Protein AF-0000000078888824 (afdb_homodimer)

Structure (mmCIF, N/CA/C/O backbone):
data_AF-0000000078888824-model_v1
#
loop_
_entity.id
_entity.type
_entity.pdbx_description
1 polymer 'DOC domain-containing protein'
#
loop_
_atom_site.group_PDB
_atom_site.id
_atom_site.type_symbol
_atom_site.label_atom_id
_atom_site.label_alt_id
_atom_site.label_comp_id
_atom_site.label_asym_id
_atom_site.label_entity_id
_atom_site.label_seq_id
_atom_site.pdbx_PDB_ins_code
_atom_site.Cartn_x
_atom_site.Cartn_y
_atom_site.Cartn_z
_atom_site.occupancy
_atom_site.B_iso_or_equiv
_atom_site.auth_seq_id
_atom_site.auth_comp_id
_atom_site.auth_asym_id
_atom_site.auth_atom_id
_atom_site.pdbx_PDB_model_num
ATOM 1 N N . GLU A 1 1 ? -17.125 -13.641 -8.008 1 36.84 1 GLU A N 1
ATOM 2 C CA . GLU A 1 1 ? -16.219 -14.117 -6.961 1 36.84 1 GLU A CA 1
ATOM 3 C C . GLU A 1 1 ? -15.555 -12.953 -6.23 1 36.84 1 GLU A C 1
ATOM 5 O O . GLU A 1 1 ? -15.016 -12.039 -6.863 1 36.84 1 GLU A O 1
ATOM 10 N N . GLY A 1 2 ? -15.852 -12.789 -5 1 43.28 2 GLY A N 1
ATOM 11 C CA . GLY A 1 2 ? -15.516 -11.625 -4.188 1 43.28 2 GLY A CA 1
ATOM 12 C C . GLY A 1 2 ? -14.023 -11.43 -4.02 1 43.28 2 GLY A C 1
ATOM 13 O O . GLY A 1 2 ? -13.242 -12.375 -4.164 1 43.28 2 GLY A O 1
ATOM 14 N N . GLU A 1 3 ? -13.531 -10.336 -4.453 1 48.25 3 GLU A N 1
ATOM 15 C CA . GLU A 1 3 ? -12.156 -9.953 -4.156 1 48.25 3 GLU A CA 1
ATOM 16 C C . GLU A 1 3 ? -11.812 -10.203 -2.689 1 48.25 3 GLU A C 1
ATOM 18 O O . GLU A 1 3 ? -12.641 -9.961 -1.809 1 48.25 3 GLU A O 1
ATOM 23 N N . VAL A 1 4 ? -10.969 -11.219 -2.396 1 48.72 4 VAL A N 1
ATOM 24 C CA . VAL A 1 4 ? -10.609 -11.547 -1.021 1 48.72 4 VAL A CA 1
ATOM 25 C C . VAL A 1 4 ? -9.516 -10.602 -0.53 1 48.72 4 VAL A C 1
ATOM 27 O O . VAL A 1 4 ? -8.508 -10.406 -1.209 1 48.72 4 VAL A O 1
ATOM 30 N N . LEU A 1 5 ? -9.812 -9.719 0.404 1 52.31 5 LEU A N 1
ATOM 31 C CA . LEU A 1 5 ? -8.789 -8.961 1.117 1 52.31 5 LEU A CA 1
ATOM 32 C C . LEU A 1 5 ? -7.918 -9.883 1.961 1 52.31 5 LEU A C 1
ATOM 34 O O . LEU A 1 5 ? -8.43 -10.773 2.645 1 52.31 5 LEU A O 1
ATOM 38 N N . LYS A 1 6 ? -6.625 -10.078 1.555 1 52.19 6 LYS A N 1
ATOM 39 C CA . LYS A 1 6 ? -5.688 -10.859 2.354 1 52.19 6 LYS A CA 1
ATOM 40 C C . LYS A 1 6 ? -4.992 -9.992 3.396 1 52.19 6 LYS A C 1
ATOM 42 O O . LYS A 1 6 ? -4.789 -8.797 3.178 1 52.19 6 LYS A O 1
ATOM 47 N N . PRO A 1 7 ? -4.883 -10.812 4.559 1 58.44 7 PRO A N 1
ATOM 48 C CA . PRO A 1 7 ? -3.99 -10.086 5.457 1 58.44 7 PRO A CA 1
ATOM 49 C C . PRO A 1 7 ? -2.691 -9.648 4.781 1 58.44 7 PRO A C 1
ATOM 51 O O . PRO A 1 7 ? -2.127 -10.406 3.984 1 58.44 7 PRO A O 1
ATOM 54 N N . LEU A 1 8 ? -2.26 -8.508 4.941 1 62.75 8 LEU A N 1
ATOM 55 C CA . LEU A 1 8 ? -1.08 -7.898 4.34 1 62.75 8 LEU A CA 1
ATOM 56 C C . LEU A 1 8 ? 0.152 -8.773 4.551 1 62.75 8 LEU A C 1
ATOM 58 O O . LEU A 1 8 ? 0.996 -8.883 3.66 1 62.75 8 LEU A O 1
ATOM 62 N N . ALA A 1 9 ? 0.052 -9.594 5.652 1 67.44 9 ALA A N 1
ATOM 63 C CA . ALA A 1 9 ? 1.27 -10.312 6.016 1 67.44 9 ALA A CA 1
ATOM 64 C C . ALA A 1 9 ? 1.536 -11.461 5.051 1 67.44 9 ALA A C 1
ATOM 66 O O . ALA A 1 9 ? 2.658 -11.969 4.969 1 67.44 9 ALA A O 1
ATOM 67 N N . LYS A 1 10 ? 0.617 -11.852 4.266 1 75.56 10 LYS A N 1
ATOM 68 C CA . LYS A 1 10 ? 0.845 -12.961 3.338 1 75.56 10 LYS A CA 1
ATOM 69 C C . LYS A 1 10 ? 1.313 -12.445 1.979 1 75.56 10 LYS A C 1
ATOM 71 O O . LYS A 1 10 ? 1.8 -13.219 1.151 1 75.56 10 LYS A O 1
ATOM 76 N N . CYS A 1 11 ? 1.29 -11.227 1.811 1 82.5 11 CYS A N 1
ATOM 77 C CA . CYS A 1 11 ? 1.552 -10.711 0.469 1 82.5 11 CYS A CA 1
ATOM 78 C C . CYS A 1 11 ? 2.82 -9.867 0.444 1 82.5 11 CYS A C 1
ATOM 80 O O . CYS A 1 11 ? 3.352 -9.57 -0.627 1 82.5 11 CYS A O 1
ATOM 82 N N . TYR A 1 12 ? 3.291 -9.57 1.572 1 84.75 12 TYR A N 1
ATOM 83 C CA . TYR A 1 12 ? 4.453 -8.695 1.621 1 84.75 12 TYR A CA 1
ATOM 84 C C . TYR A 1 12 ? 5.461 -9.18 2.658 1 84.75 12 TYR A C 1
ATOM 86 O O . TYR A 1 12 ? 5.125 -9.977 3.531 1 84.75 12 TYR A O 1
ATOM 94 N N . THR A 1 13 ? 6.66 -8.758 2.59 1 89.81 13 THR A N 1
ATOM 95 C CA . THR A 1 13 ? 7.699 -9.172 3.529 1 89.81 13 THR A CA 1
ATOM 96 C C . THR A 1 13 ? 8.094 -8.016 4.438 1 89.81 13 THR A C 1
ATOM 98 O O . THR A 1 13 ? 8.492 -8.227 5.586 1 89.81 13 THR A O 1
ATOM 101 N N . ASP A 1 14 ? 8.031 -6.82 3.938 1 91.81 14 ASP A N 1
ATOM 102 C CA . ASP A 1 14 ? 8.492 -5.664 4.699 1 91.81 14 ASP A CA 1
ATOM 103 C C . ASP A 1 14 ? 7.809 -4.383 4.219 1 91.81 14 ASP A C 1
ATOM 105 O O . ASP A 1 14 ? 7.293 -4.332 3.1 1 91.81 14 ASP A O 1
ATOM 109 N N . ILE A 1 15 ? 7.805 -3.396 5.148 1 93.12 15 ILE A N 1
ATOM 110 C CA . ILE A 1 15 ? 7.324 -2.062 4.812 1 93.12 15 ILE A CA 1
ATOM 111 C C . ILE A 1 15 ? 8.398 -1.026 5.137 1 93.12 15 ILE A C 1
ATOM 113 O O . ILE A 1 15 ? 9.07 -1.123 6.168 1 93.12 15 ILE A O 1
ATOM 117 N N . GLU A 1 16 ? 8.609 -0.139 4.219 1 96.12 16 GLU A N 1
ATOM 118 C CA . GLU A 1 16 ? 9.523 0.979 4.418 1 96.12 16 GLU A CA 1
ATOM 119 C C . GLU A 1 16 ? 8.82 2.316 4.207 1 96.12 16 GLU A C 1
ATOM 121 O O . GLU A 1 16 ? 7.949 2.436 3.34 1 96.12 16 GLU A O 1
ATOM 126 N N . VAL A 1 17 ? 9.211 3.297 5.039 1 96.62 17 VAL A N 1
ATOM 127 C CA . VAL A 1 17 ? 8.656 4.637 4.883 1 96.62 17 VAL A CA 1
ATOM 128 C C . VAL A 1 17 ? 9.781 5.668 4.867 1 96.62 17 VAL A C 1
ATOM 130 O O . VAL A 1 17 ? 10.867 5.414 5.395 1 96.62 17 VAL A O 1
ATOM 133 N N . SER A 1 18 ? 9.492 6.73 4.23 1 96.81 18 SER A N 1
ATOM 134 C CA . SER A 1 18 ? 10.492 7.781 4.066 1 96.81 18 SER A CA 1
ATOM 135 C C . SER A 1 18 ? 10.734 8.531 5.375 1 96.81 18 SER A C 1
ATOM 137 O O . SER A 1 18 ? 11.836 9.016 5.625 1 96.81 18 SER A O 1
ATOM 139 N N . THR A 1 19 ? 9.672 8.797 6.133 1 95.62 19 THR A N 1
ATOM 140 C CA . THR A 1 19 ? 9.703 9.562 7.371 1 95.62 19 THR A CA 1
ATOM 141 C C . THR A 1 19 ? 8.969 8.82 8.484 1 95.62 19 THR A C 1
ATOM 143 O O . THR A 1 19 ? 8.312 7.812 8.242 1 95.62 19 THR A O 1
ATOM 146 N N . ASN A 1 20 ? 9.344 9.312 9.766 1 96.12 20 ASN A N 1
ATOM 147 C CA . ASN A 1 20 ? 8.68 8.695 10.906 1 96.12 20 ASN A CA 1
ATOM 148 C C . ASN A 1 20 ? 8.797 7.176 10.867 1 96.12 20 ASN A C 1
ATOM 150 O O . ASN A 1 20 ? 7.797 6.469 11.016 1 96.12 20 ASN A O 1
ATOM 154 N N . LYS A 1 21 ? 10.016 6.684 10.672 1 96.62 21 LYS A N 1
ATOM 155 C CA . LYS A 1 21 ? 10.312 5.281 10.398 1 96.62 21 LYS A CA 1
ATOM 156 C C . LYS A 1 21 ? 9.828 4.387 11.539 1 96.62 21 LYS A C 1
ATOM 158 O O . LYS A 1 21 ? 9.469 3.23 11.32 1 96.62 21 LYS A O 1
ATOM 163 N N . THR A 1 22 ? 9.805 4.926 12.742 1 96.56 22 THR A N 1
ATOM 164 C CA . THR A 1 22 ? 9.359 4.145 13.891 1 96.56 22 THR A CA 1
ATOM 165 C C . THR A 1 22 ? 7.871 3.82 13.781 1 96.56 22 THR A C 1
ATOM 167 O O . THR A 1 22 ? 7.379 2.912 14.445 1 96.56 22 THR A O 1
ATOM 170 N N . ASP A 1 23 ? 7.172 4.539 13 1 95.81 23 ASP A N 1
ATOM 171 C CA . ASP A 1 23 ? 5.727 4.359 12.867 1 95.81 23 ASP A CA 1
ATOM 172 C C . ASP A 1 23 ? 5.383 3.557 11.617 1 95.81 23 ASP A C 1
ATOM 174 O O . ASP A 1 23 ? 4.207 3.396 11.281 1 95.81 23 ASP A O 1
ATOM 178 N N . ALA A 1 24 ? 6.309 2.99 10.953 1 95.19 24 ALA A N 1
ATOM 179 C CA . ALA A 1 24 ? 6.098 2.297 9.688 1 95.19 24 ALA A CA 1
ATOM 180 C C . ALA A 1 24 ? 5.09 1.164 9.844 1 95.19 24 ALA A C 1
ATOM 182 O O . ALA A 1 24 ? 4.184 1.011 9.016 1 95.19 24 ALA A O 1
ATOM 183 N N . SER A 1 25 ? 5.168 0.441 10.906 1 91.19 25 SER A N 1
ATOM 184 C CA . SER A 1 25 ? 4.316 -0.73 11.078 1 91.19 25 SER A CA 1
ATOM 185 C C . SER A 1 25 ? 2.877 -0.327 11.383 1 91.19 25 SER A C 1
ATOM 187 O O . SER A 1 25 ? 1.963 -1.147 11.281 1 91.19 25 SER A O 1
ATOM 189 N N . ARG A 1 26 ? 2.668 0.898 11.781 1 89.38 26 ARG A N 1
ATOM 190 C CA . ARG A 1 26 ? 1.335 1.354 12.164 1 89.38 26 ARG A CA 1
ATOM 191 C C . ARG A 1 26 ? 0.414 1.418 10.945 1 89.38 26 ARG A C 1
ATOM 193 O O . ARG A 1 26 ? -0.811 1.415 11.094 1 89.38 26 ARG A O 1
ATOM 200 N N . VAL A 1 27 ? 0.974 1.418 9.742 1 85.06 27 VAL A N 1
ATOM 201 C CA . VAL A 1 27 ? 0.192 1.504 8.508 1 85.06 27 VAL A CA 1
ATOM 202 C C . VAL A 1 27 ? -0.461 0.155 8.219 1 85.06 27 VAL A C 1
ATOM 204 O O . VAL A 1 27 ? -1.479 0.088 7.523 1 85.06 27 VAL A O 1
ATOM 207 N N . ILE A 1 28 ? 0.147 -0.899 8.742 1 82.06 28 ILE A N 1
ATOM 208 C CA . ILE A 1 28 ? -0.32 -2.211 8.305 1 82.06 28 ILE A CA 1
ATOM 209 C C . ILE A 1 28 ? -0.844 -2.998 9.5 1 82.06 28 ILE A C 1
ATOM 211 O O . ILE A 1 28 ? -1.366 -4.105 9.344 1 82.06 28 ILE A O 1
ATOM 215 N N . ASN A 1 29 ? -0.667 -2.459 10.703 1 80 29 ASN A N 1
ATOM 216 C CA . ASN A 1 29 ? -0.979 -3.281 11.867 1 80 29 ASN A CA 1
ATOM 217 C C . ASN A 1 29 ? -2.479 -3.297 12.156 1 80 29 ASN A C 1
ATOM 219 O O . ASN A 1 29 ? -2.957 -4.133 12.922 1 80 29 ASN A O 1
ATOM 223 N N . GLY A 1 30 ? -3.246 -2.502 11.594 1 75.31 30 GLY A N 1
ATOM 224 C CA . GLY A 1 30 ? -4.695 -2.523 11.68 1 75.31 30 GLY A CA 1
ATOM 225 C C . GLY A 1 30 ? -5.223 -2.08 13.031 1 75.31 30 GLY A C 1
ATOM 226 O O . GLY A 1 30 ? -6.402 -2.262 13.336 1 75.31 30 GLY A O 1
ATOM 227 N N . GLU A 1 31 ? -4.316 -1.633 13.852 1 77.38 31 GLU A N 1
ATOM 228 C CA . GLU A 1 31 ? -4.715 -1.209 15.188 1 77.38 31 GLU A CA 1
ATOM 229 C C . GLU A 1 31 ? -5.438 0.135 15.148 1 77.38 31 GLU A C 1
ATOM 231 O O . GLU A 1 31 ? -5.004 1.06 14.461 1 77.38 31 GLU A O 1
ATOM 236 N N . SER A 1 32 ? -6.484 0.132 15.984 1 75.94 32 SER A N 1
ATOM 237 C CA . SER A 1 32 ? -7.258 1.366 16.078 1 75.94 32 SER A CA 1
ATOM 238 C C . SER A 1 32 ? -6.414 2.504 16.641 1 75.94 32 SER A C 1
ATOM 240 O O . SER A 1 32 ? -5.672 2.314 17.609 1 75.94 32 SER A O 1
ATOM 242 N N . GLY A 1 33 ? -6.383 3.543 16.078 1 79.56 33 GLY A N 1
ATOM 243 C CA . GLY A 1 33 ? -5.688 4.727 16.562 1 79.56 33 GLY A CA 1
ATOM 244 C C . GLY A 1 33 ? -4.266 4.832 16.047 1 79.56 33 GLY A C 1
ATOM 245 O O . GLY A 1 33 ? -3.572 5.816 16.312 1 79.56 33 GLY A O 1
ATOM 246 N N . SER A 1 34 ? -3.797 3.758 15.492 1 85.38 34 SER A N 1
ATOM 247 C CA . SER A 1 34 ? -2.451 3.77 14.93 1 85.38 34 SER A CA 1
ATOM 248 C C . SER A 1 34 ? -2.436 4.406 13.547 1 85.38 34 SER A C 1
ATOM 250 O O . SER A 1 34 ? -3.385 4.254 12.773 1 85.38 34 SER A O 1
ATOM 252 N N . TYR A 1 35 ? -1.32 5.184 13.328 1 87.56 35 TYR A N 1
ATOM 253 C CA . TYR A 1 35 ? -1.219 5.816 12.023 1 87.56 35 TYR A CA 1
ATOM 254 C C . TYR A 1 35 ? 0.23 6.148 11.688 1 87.56 35 TYR A C 1
ATOM 256 O O . TYR A 1 35 ? 1.088 6.176 12.57 1 87.56 35 TYR A O 1
ATOM 264 N N . TRP A 1 36 ? 0.485 6.289 10.406 1 92.62 36 TRP A N 1
ATOM 265 C CA . TRP A 1 36 ? 1.681 6.93 9.867 1 92.62 36 TRP A CA 1
ATOM 266 C C . TRP A 1 36 ? 1.33 8.242 9.172 1 92.62 36 TRP A C 1
ATOM 268 O O . TRP A 1 36 ? 0.284 8.344 8.523 1 92.62 36 TRP A O 1
ATOM 278 N N . GLN A 1 37 ? 2.277 9.211 9.406 1 90.06 37 GLN A N 1
ATOM 279 C CA . GLN A 1 37 ? 1.972 10.5 8.805 1 90.06 37 GLN A CA 1
ATOM 280 C C . GLN A 1 37 ? 3.125 10.992 7.93 1 90.06 37 GLN A C 1
ATOM 282 O O . GLN A 1 37 ? 4.289 10.875 8.312 1 90.06 37 GLN A O 1
ATOM 287 N N . SER A 1 38 ? 2.721 11.43 6.715 1 91.06 38 SER A N 1
ATOM 288 C CA . SER A 1 38 ? 3.682 12.039 5.801 1 91.06 38 SER A CA 1
ATOM 289 C C . SER A 1 38 ? 3.924 13.508 6.148 1 91.06 38 SER A C 1
ATOM 291 O O . SER A 1 38 ? 3.631 14.398 5.352 1 91.06 38 SER A O 1
ATOM 293 N N . ASP A 1 39 ? 4.566 13.641 7.285 1 91.81 39 ASP A N 1
ATOM 294 C CA . ASP A 1 39 ? 4.844 15.008 7.727 1 91.81 39 ASP A CA 1
ATOM 295 C C . ASP A 1 39 ? 6.332 15.203 8.008 1 91.81 39 ASP A C 1
ATOM 297 O O . ASP A 1 39 ? 7.141 14.305 7.754 1 91.81 39 ASP A O 1
ATOM 301 N N . GLY A 1 40 ? 6.586 16.469 8.438 1 89.25 40 GLY A N 1
ATOM 302 C CA . GLY A 1 40 ? 7.973 16.797 8.727 1 89.25 40 GLY A CA 1
ATOM 303 C C . GLY A 1 40 ? 8.695 17.438 7.562 1 89.25 40 GLY A C 1
ATOM 304 O O . GLY A 1 40 ? 8.094 17.688 6.516 1 89.25 40 GLY A O 1
ATOM 305 N N . PRO A 1 41 ? 9.906 17.594 7.711 1 90.38 41 PRO A N 1
ATOM 306 C CA . PRO A 1 41 ? 10.641 18.438 6.77 1 90.38 41 PRO A CA 1
ATOM 307 C C . PRO A 1 41 ? 11.078 17.688 5.516 1 90.38 41 PRO A C 1
ATOM 309 O O . PRO A 1 41 ? 11.594 18.297 4.574 1 90.38 41 PRO A O 1
ATOM 312 N N . ALA A 1 42 ? 10.82 16.5 5.402 1 87.44 42 ALA A N 1
ATOM 313 C CA . ALA A 1 42 ? 11.258 15.734 4.234 1 87.44 42 ALA A CA 1
ATOM 314 C C . ALA A 1 42 ? 10.609 16.266 2.959 1 87.44 42 ALA A C 1
ATOM 316 O O . ALA A 1 42 ? 9.453 16.703 2.979 1 87.44 42 ALA A O 1
ATOM 317 N N . ARG A 1 43 ? 11.383 16.312 1.963 1 89.25 43 ARG A N 1
ATOM 318 C CA . ARG A 1 43 ? 10.883 16.781 0.674 1 89.25 43 ARG A CA 1
ATOM 319 C C . ARG A 1 43 ? 9.992 15.734 0.019 1 89.25 43 ARG A C 1
ATOM 321 O O . ARG A 1 43 ? 9.086 16.078 -0.742 1 89.25 43 ARG A O 1
ATOM 328 N N . SER A 1 44 ? 10.344 14.539 0.295 1 94.81 44 SER A N 1
ATOM 329 C CA . SER A 1 44 ? 9.578 13.453 -0.316 1 94.81 44 SER A CA 1
ATOM 330 C C . SER A 1 44 ? 9.055 12.484 0.738 1 94.81 44 SER A C 1
ATOM 332 O O . SER A 1 44 ? 9.766 12.141 1.686 1 94.81 44 SER A O 1
ATOM 334 N N . HIS A 1 45 ? 7.785 12.211 0.574 1 95.69 45 HIS A N 1
ATOM 335 C CA . HIS A 1 45 ? 7.152 11.234 1.455 1 95.69 45 HIS A CA 1
ATOM 336 C C . 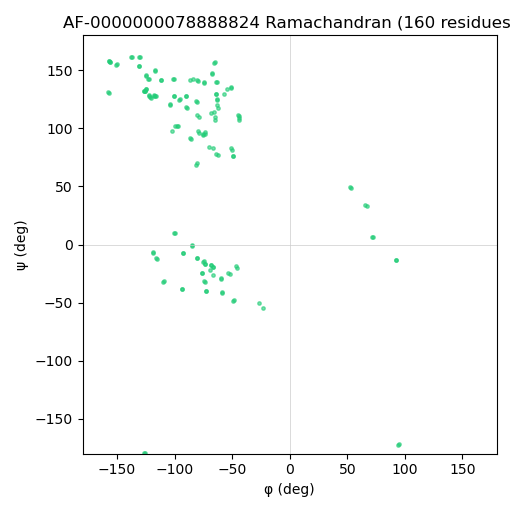HIS A 1 45 ? 6.676 10.016 0.674 1 95.69 45 HIS A C 1
ATOM 338 O O . HIS A 1 45 ? 6.035 10.148 -0.37 1 95.69 45 HIS A O 1
ATOM 344 N N . TRP A 1 46 ? 7.09 8.859 1.148 1 95.31 46 TRP A N 1
ATOM 345 C CA . TRP A 1 46 ? 6.676 7.664 0.419 1 95.31 46 TRP A CA 1
ATOM 346 C C . TRP A 1 46 ? 6.566 6.465 1.355 1 95.31 46 TRP A C 1
ATOM 348 O O . TRP A 1 46 ? 7.148 6.461 2.441 1 95.31 46 TRP A O 1
ATOM 358 N N . VAL A 1 47 ? 5.715 5.492 0.945 1 94.75 47 VAL A N 1
ATOM 359 C CA . VAL A 1 47 ? 5.57 4.168 1.542 1 94.75 47 VAL A CA 1
ATOM 360 C C . VAL A 1 47 ? 5.941 3.098 0.52 1 94.75 47 VAL A C 1
ATOM 362 O O . VAL A 1 47 ? 5.477 3.131 -0.622 1 94.75 47 VAL A O 1
ATOM 365 N N . ARG A 1 48 ? 6.812 2.209 0.911 1 95.44 48 ARG A N 1
ATOM 366 C CA . ARG A 1 48 ? 7.211 1.118 0.027 1 95.44 48 ARG A CA 1
ATOM 367 C C . ARG A 1 48 ? 6.914 -0.236 0.662 1 95.44 48 ARG A C 1
ATOM 369 O O . ARG A 1 48 ? 7.277 -0.481 1.813 1 95.44 48 ARG A O 1
ATOM 376 N N . LEU A 1 49 ? 6.199 -1.009 -0.122 1 92.44 49 LEU A N 1
ATOM 377 C CA . LEU A 1 49 ? 5.926 -2.383 0.286 1 92.44 49 LEU A CA 1
ATOM 378 C C . LEU A 1 49 ? 6.793 -3.363 -0.493 1 92.44 49 LEU A C 1
ATOM 380 O O . LEU A 1 49 ? 6.781 -3.367 -1.727 1 92.44 49 LEU A O 1
ATOM 384 N N . ARG A 1 50 ? 7.625 -4.145 0.258 1 94.31 50 ARG A N 1
ATOM 385 C CA . ARG A 1 50 ? 8.297 -5.273 -0.377 1 94.31 50 ARG A CA 1
ATOM 386 C C . ARG A 1 50 ? 7.359 -6.473 -0.489 1 94.31 50 ARG A C 1
ATOM 388 O O . ARG A 1 50 ? 6.875 -6.984 0.523 1 94.31 50 ARG A O 1
ATOM 395 N N . MET A 1 51 ? 7.215 -6.895 -1.749 1 90.88 51 MET A N 1
ATOM 396 C CA . MET A 1 51 ? 6.203 -7.906 -2.045 1 90.88 51 MET A CA 1
ATOM 397 C C . MET A 1 51 ? 6.836 -9.289 -2.182 1 90.88 51 MET A C 1
ATOM 399 O O . MET A 1 51 ? 7.957 -9.414 -2.678 1 90.88 51 MET A O 1
ATOM 403 N N . ARG A 1 52 ? 6.031 -10.273 -1.647 1 89 52 ARG A N 1
ATOM 404 C CA . ARG A 1 52 ? 6.43 -11.648 -1.938 1 89 52 ARG A CA 1
ATOM 405 C C . ARG A 1 52 ? 6.316 -11.945 -3.428 1 89 52 ARG A C 1
ATOM 407 O O . ARG A 1 52 ? 5.562 -11.281 -4.145 1 89 52 ARG A O 1
ATOM 414 N N . PRO A 1 53 ? 7.059 -12.938 -3.904 1 89.19 53 PRO A N 1
ATOM 415 C CA . PRO A 1 53 ? 6.941 -13.281 -5.32 1 89.19 53 PRO A CA 1
ATOM 416 C C . PRO A 1 53 ? 5.582 -13.883 -5.676 1 89.19 53 PRO A C 1
ATOM 418 O O . PRO A 1 53 ? 4.977 -14.57 -4.852 1 89.19 53 PRO A O 1
ATOM 421 N N . ASN A 1 54 ? 5.129 -13.609 -6.895 1 86.62 54 ASN A N 1
ATOM 422 C CA . ASN A 1 54 ? 3.934 -14.18 -7.5 1 86.62 54 ASN A CA 1
ATOM 423 C C . ASN A 1 54 ? 2.668 -13.742 -6.77 1 86.62 54 ASN A C 1
ATOM 425 O O . ASN A 1 54 ? 1.749 -14.539 -6.574 1 86.62 54 ASN A O 1
ATOM 429 N N . VAL A 1 55 ? 2.73 -12.562 -6.297 1 86.44 55 VAL A N 1
ATOM 430 C CA . VAL A 1 55 ? 1.523 -11.945 -5.758 1 86.44 55 VAL A CA 1
ATOM 431 C C . VAL A 1 55 ? 0.796 -11.18 -6.863 1 86.44 55 VAL A C 1
ATOM 433 O O . VAL A 1 55 ? 1.416 -10.43 -7.621 1 86.44 55 VAL A O 1
ATOM 436 N N . VAL A 1 56 ? -0.511 -11.492 -7.004 1 86.75 56 VAL A N 1
ATOM 437 C CA . VAL A 1 56 ? -1.36 -10.758 -7.938 1 86.75 56 VAL A CA 1
ATOM 438 C C . VAL A 1 56 ? -2.141 -9.68 -7.188 1 86.75 56 VAL A C 1
ATOM 440 O O . VAL A 1 56 ? -3.127 -9.977 -6.508 1 86.75 56 VAL A O 1
ATOM 443 N N . LEU A 1 57 ? -1.677 -8.461 -7.309 1 86.5 57 LEU A N 1
ATOM 444 C CA . LEU A 1 57 ? -2.271 -7.32 -6.621 1 86.5 57 LEU A CA 1
ATOM 445 C C . LEU A 1 57 ? -3.361 -6.68 -7.477 1 86.5 57 LEU A C 1
ATOM 447 O O . LEU A 1 57 ? -3.088 -6.191 -8.578 1 86.5 57 LEU A O 1
ATOM 451 N N . LYS A 1 58 ? -4.504 -6.688 -7 1 83.44 58 LYS A N 1
ATOM 452 C CA . LYS A 1 58 ? -5.641 -6.16 -7.75 1 83.44 58 LYS A CA 1
ATOM 453 C C . LYS A 1 58 ? -5.902 -4.699 -7.398 1 83.44 58 LYS A C 1
ATOM 455 O O . LYS A 1 58 ? -6.266 -3.904 -8.266 1 83.44 58 LYS A O 1
ATOM 460 N N . LEU A 1 59 ? -5.727 -4.43 -6.137 1 82.12 59 LEU A N 1
ATOM 461 C CA . LEU A 1 59 ? -6.043 -3.076 -5.691 1 82.12 59 LEU A CA 1
ATOM 462 C C . LEU A 1 59 ? -5.301 -2.744 -4.402 1 82.12 59 LEU A C 1
ATOM 464 O O . LEU A 1 59 ? -5.234 -3.568 -3.486 1 82.12 59 LEU A O 1
ATOM 468 N N . LEU A 1 60 ? -4.691 -1.607 -4.445 1 80.81 60 LEU A N 1
ATOM 469 C CA . LEU A 1 60 ? -4.176 -0.996 -3.227 1 80.81 60 LEU A CA 1
ATOM 470 C C . LEU A 1 60 ? -5.117 0.092 -2.723 1 80.81 60 LEU A C 1
ATOM 472 O O . LEU A 1 60 ? -5.527 0.966 -3.488 1 80.81 60 LEU A O 1
ATOM 476 N N . SER A 1 61 ? -5.438 -0.082 -1.411 1 79.12 61 SER A N 1
ATOM 477 C CA . SER A 1 61 ? -6.324 0.905 -0.8 1 79.12 61 SER A CA 1
ATOM 478 C C . SER A 1 61 ? -5.695 1.511 0.45 1 79.12 61 SER A C 1
ATOM 480 O O . SER A 1 61 ? -5.02 0.815 1.211 1 79.12 61 SER A O 1
ATOM 482 N N . ILE A 1 62 ? -6.02 2.805 0.593 1 77.25 62 ILE A N 1
ATOM 483 C CA . ILE A 1 62 ? -5.496 3.496 1.765 1 77.25 62 ILE A CA 1
ATOM 484 C C . ILE A 1 62 ? -6.648 4.062 2.59 1 77.25 62 ILE A C 1
ATOM 486 O O . ILE A 1 62 ? -7.609 4.602 2.037 1 77.25 62 ILE A O 1
ATOM 490 N N . ASN A 1 63 ? -6.59 3.744 3.844 1 76.69 63 ASN A N 1
ATOM 491 C CA . ASN A 1 63 ? -7.473 4.398 4.805 1 76.69 63 ASN A CA 1
ATOM 492 C C . ASN A 1 63 ? -6.781 5.57 5.496 1 76.69 63 ASN A C 1
ATOM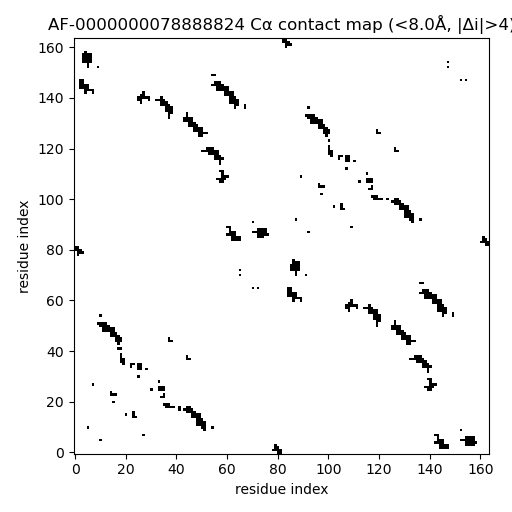 494 O O . ASN A 1 63 ? -5.699 5.41 6.062 1 76.69 63 ASN A O 1
ATOM 498 N N . VAL A 1 64 ? -7.477 6.785 5.379 1 77.06 64 VAL A N 1
ATOM 499 C CA . VAL A 1 64 ? -6.871 7.98 5.949 1 77.06 64 VAL A CA 1
ATOM 500 C C . VAL A 1 64 ? -7.762 8.531 7.062 1 77.06 64 VAL A C 1
ATOM 502 O O . VAL A 1 64 ? -8.961 8.242 7.102 1 77.06 64 VAL A O 1
ATOM 505 N N . ALA A 1 65 ? -7.164 9.164 8.07 1 71.31 65 ALA A N 1
ATOM 506 C CA . ALA A 1 65 ? -7.934 9.805 9.133 1 71.31 65 ALA A CA 1
ATOM 507 C C . ALA A 1 65 ? -8.789 10.945 8.578 1 71.31 65 ALA A C 1
ATOM 509 O O . ALA A 1 65 ? -8.391 11.625 7.633 1 71.31 65 ALA A O 1
ATOM 510 N N . SER A 1 66 ? -10.172 10.805 8.906 1 57.84 66 SER A N 1
ATOM 511 C CA . SER A 1 66 ? -11.18 11.773 8.469 1 57.84 66 SER A CA 1
ATOM 512 C C . SER A 1 66 ? -10.734 13.203 8.781 1 57.84 66 SER A C 1
ATOM 514 O O . SER A 1 66 ? -11.109 14.141 8.078 1 57.84 66 SER A O 1
ATOM 516 N N . ALA A 1 67 ? -10.32 13.344 9.969 1 49.22 67 ALA A N 1
ATOM 517 C CA . ALA A 1 67 ? -10.086 14.734 10.359 1 49.22 67 ALA A CA 1
ATOM 518 C C . ALA A 1 67 ? -9.312 15.477 9.281 1 49.22 67 ALA A C 1
ATOM 520 O O . ALA A 1 67 ? -9.055 16.672 9.406 1 49.22 67 ALA A O 1
ATOM 521 N N . ASP A 1 68 ? -8.695 14.781 8.508 1 46.28 68 ASP A N 1
ATOM 522 C CA . ASP A 1 68 ? -8.188 15.703 7.488 1 46.28 68 ASP A CA 1
ATOM 523 C C . ASP A 1 68 ? -9.328 16.375 6.734 1 46.28 68 ASP A C 1
ATOM 525 O O . ASP A 1 68 ? -10.133 15.695 6.09 1 46.28 68 ASP A O 1
ATOM 529 N N . GLN A 1 69 ? -9.93 17.328 7.363 1 45.09 69 GLN A N 1
ATOM 530 C CA . GLN A 1 69 ? -10.969 18.234 6.898 1 45.09 69 GLN A CA 1
ATOM 531 C C . GLN A 1 69 ? -10.961 18.359 5.379 1 45.09 69 GLN A C 1
ATOM 533 O O . GLN A 1 69 ? -12 18.609 4.762 1 45.09 69 GLN A O 1
ATOM 538 N N . SER A 1 70 ? -9.891 18.688 4.77 1 39.03 70 SER A N 1
ATOM 539 C CA . SER A 1 70 ? -10.062 19.109 3.383 1 39.03 70 SER A CA 1
ATOM 540 C C . SER A 1 70 ? -10.516 17.953 2.502 1 39.03 70 SER A C 1
ATOM 542 O O . SER A 1 70 ? -10.867 18.156 1.338 1 39.03 70 SER A O 1
ATOM 544 N N . TYR A 1 71 ? -10.211 16.828 2.857 1 40.88 71 TYR A N 1
ATOM 545 C CA . TYR A 1 71 ? -10.312 15.82 1.809 1 40.88 71 TYR A CA 1
ATOM 546 C C . TYR A 1 71 ? -11.609 15.023 1.942 1 40.88 71 TYR A C 1
ATOM 548 O O . TYR A 1 71 ? -12.031 14.695 3.053 1 40.88 71 TYR A O 1
ATOM 556 N N . MET A 1 72 ? -12.578 15.344 1.117 1 34.97 72 MET A N 1
ATOM 557 C CA . MET A 1 72 ? -13.82 14.609 0.906 1 34.97 72 MET A CA 1
ATOM 558 C C . MET A 1 72 ? -13.555 13.109 0.812 1 34.97 72 MET A C 1
ATOM 560 O O . MET A 1 72 ? -12.719 12.672 0.021 1 34.97 72 MET A O 1
ATOM 564 N N . PRO A 1 73 ? -13.961 12.422 1.747 1 33.53 73 PRO A N 1
ATOM 565 C CA . PRO A 1 73 ? -13.828 10.969 1.812 1 33.53 73 PRO A CA 1
ATOM 566 C C . PRO A 1 73 ? -14.32 10.273 0.546 1 33.53 73 PRO A C 1
ATOM 568 O O . PRO A 1 73 ? -15.375 10.625 0.017 1 33.53 73 PRO A O 1
ATOM 571 N N . GLN A 1 74 ? -13.555 10.203 -0.49 1 33.03 74 GLN A N 1
ATOM 572 C CA . GLN A 1 74 ? -14.156 9.383 -1.537 1 33.03 74 GLN A CA 1
ATOM 573 C C . GLN A 1 74 ? -14.266 7.926 -1.105 1 33.03 74 GLN A C 1
ATOM 575 O O . GLN A 1 74 ? -13.422 7.43 -0.358 1 33.03 74 GLN A O 1
ATOM 580 N N . HIS A 1 75 ? -15.57 7.504 -0.973 1 30.06 75 HIS A N 1
ATOM 581 C CA . HIS A 1 75 ? -16.109 6.203 -0.585 1 30.06 75 HIS A CA 1
ATOM 582 C C . HIS A 1 75 ? -15.461 5.078 -1.385 1 30.06 75 HIS A C 1
ATOM 584 O O . HIS A 1 75 ? -15.461 5.109 -2.617 1 30.06 75 HIS A O 1
ATOM 590 N N . VAL A 1 76 ? -14.289 4.68 -1.13 1 31.38 76 VAL A N 1
ATOM 591 C CA . VAL A 1 76 ? -13.977 3.471 -1.885 1 31.38 76 VAL A CA 1
ATOM 592 C C . VAL A 1 76 ? -14.625 2.262 -1.217 1 31.38 76 VAL A C 1
ATOM 594 O O . VAL A 1 76 ? -14.484 2.062 -0.008 1 31.38 76 VAL A O 1
ATOM 597 N N . VAL A 1 77 ? -15.844 1.833 -1.702 1 29.33 77 VAL A N 1
ATOM 598 C CA . VAL A 1 77 ? -16.609 0.664 -1.288 1 29.33 77 VAL A CA 1
ATOM 599 C C . VAL A 1 77 ? -15.977 -0.602 -1.852 1 29.33 77 VAL A C 1
ATOM 601 O O . VAL A 1 77 ? -15.742 -0.706 -3.059 1 29.33 77 VAL A O 1
ATOM 604 N N . VAL A 1 78 ? -15.156 -1.237 -1.136 1 29.83 78 VAL A N 1
ATOM 605 C CA . VAL A 1 78 ? -14.781 -2.553 -1.643 1 29.83 78 VAL A CA 1
ATOM 606 C C . VAL A 1 78 ? -15.781 -3.6 -1.158 1 29.83 78 VAL A C 1
ATOM 608 O O . VAL A 1 78 ? -15.992 -3.756 0.047 1 29.83 78 VAL A O 1
ATOM 611 N N . MET A 1 79 ? -16.844 -3.869 -1.951 1 27.73 79 MET A N 1
ATOM 612 C CA . MET A 1 79 ? -17.859 -4.891 -1.72 1 27.73 79 MET A CA 1
ATOM 613 C C . MET A 1 79 ? -17.312 -6.281 -1.992 1 27.73 79 MET A C 1
ATOM 615 O O . MET A 1 79 ? -16.688 -6.52 -3.035 1 27.73 79 MET A O 1
ATOM 619 N N . ALA A 1 80 ? -16.859 -6.938 -0.941 1 27.47 80 ALA A N 1
ATOM 620 C CA . ALA A 1 80 ? -16.641 -8.375 -1.055 1 27.47 80 ALA A CA 1
ATOM 621 C C . ALA A 1 80 ? -17.953 -9.125 -1.153 1 27.47 80 ALA A C 1
ATOM 623 O O . ALA A 1 80 ? -18.875 -8.883 -0.37 1 27.47 80 ALA A O 1
ATOM 624 N N . GLY A 1 81 ? -18.516 -9.234 -2.336 1 24.95 81 GLY A N 1
ATOM 625 C CA . GLY A 1 81 ? -19.719 -10.023 -2.504 1 24.95 81 GLY A CA 1
ATOM 626 C C . GLY A 1 81 ? -19.578 -11.445 -2 1 24.95 81 GLY A C 1
ATOM 627 O O . GLY A 1 81 ? -18.469 -11.969 -1.892 1 24.95 81 GLY A O 1
ATOM 628 N N . PRO A 1 82 ? -20.766 -11.805 -1.174 1 29 82 PRO A N 1
ATOM 629 C CA . PRO A 1 82 ? -20.875 -13.258 -0.977 1 29 82 PRO A CA 1
ATOM 630 C C . PRO A 1 82 ? -20.734 -14.039 -2.279 1 29 82 PRO A C 1
ATOM 632 O O . PRO A 1 82 ? -21.047 -13.523 -3.354 1 29 82 PRO A O 1
ATOM 635 N N . GLU B 1 1 ? -17 6.809 14.32 1 35.84 1 GLU B N 1
ATOM 636 C CA . GLU B 1 1 ? -16.828 7.559 13.078 1 35.84 1 GLU B CA 1
ATOM 637 C C . GLU B 1 1 ? -16.078 6.738 12.031 1 35.84 1 GLU B C 1
ATOM 639 O O . GLU B 1 1 ? -15.023 6.172 12.32 1 35.84 1 GLU B O 1
ATOM 644 N N . GLY B 1 2 ? -16.719 6.367 11 1 42.09 2 GLY B N 1
ATOM 645 C CA . GLY B 1 2 ? -16.297 5.395 10.008 1 42.09 2 GLY B CA 1
ATOM 646 C C . GLY B 1 2 ? -15.031 5.809 9.273 1 42.09 2 GLY B C 1
ATOM 647 O O . GLY B 1 2 ? -14.711 6.996 9.195 1 42.09 2 GLY B O 1
ATOM 648 N N . GLU B 1 3 ? -14.008 5.055 9.406 1 47 3 GLU B N 1
ATOM 649 C CA . GLU B 1 3 ? -12.805 5.246 8.602 1 47 3 GLU B CA 1
ATOM 650 C C . GLU B 1 3 ? -13.156 5.496 7.133 1 47 3 GLU B C 1
ATOM 652 O O . GLU B 1 3 ? -14.062 4.859 6.59 1 47 3 GLU B O 1
ATOM 657 N N . VAL B 1 4 ? -13.008 6.758 6.656 1 47.09 4 VAL B N 1
ATOM 658 C CA . VAL B 1 4 ? -13.359 7.105 5.281 1 47.09 4 VAL B CA 1
ATOM 659 C C . VAL B 1 4 ? -12.25 6.652 4.336 1 47.09 4 VAL B C 1
ATOM 661 O O . VAL B 1 4 ? -11.07 6.922 4.578 1 47.09 4 VAL B O 1
ATOM 664 N N . LEU B 1 5 ? -12.492 5.641 3.523 1 51.19 5 LEU B N 1
ATOM 665 C CA . LEU B 1 5 ? -11.602 5.297 2.416 1 51.19 5 LEU B CA 1
ATOM 666 C C . LEU B 1 5 ? -11.57 6.414 1.377 1 51.19 5 LEU B C 1
ATOM 668 O O . LEU B 1 5 ? -12.617 6.961 1.017 1 51.19 5 LEU B O 1
ATOM 672 N N . LYS B 1 6 ? -10.453 7.168 1.308 1 51.44 6 LYS B N 1
ATOM 673 C CA . LYS B 1 6 ? -10.297 8.188 0.278 1 51.44 6 LYS B CA 1
ATOM 674 C C . LYS B 1 6 ? -9.781 7.586 -1.024 1 51.44 6 LYS B C 1
ATOM 676 O O . LYS B 1 6 ? -9.062 6.586 -1.009 1 51.44 6 LYS B O 1
ATOM 681 N N . PRO B 1 7 ? -10.461 8.281 -2.074 1 57.72 7 PRO B N 1
ATOM 682 C CA . PRO B 1 7 ? -9.789 7.883 -3.312 1 57.72 7 PRO B CA 1
ATOM 683 C C . PRO B 1 7 ? -8.273 8.047 -3.238 1 57.72 7 PRO B C 1
ATOM 685 O O . PRO B 1 7 ? -7.777 9.016 -2.662 1 57.72 7 PRO B O 1
ATOM 688 N N . LEU B 1 8 ? -7.531 7.156 -3.666 1 62.09 8 LEU B N 1
ATOM 689 C CA . LEU B 1 8 ? -6.074 7.094 -3.631 1 62.09 8 LEU B CA 1
ATOM 690 C C . LEU B 1 8 ? -5.461 8.352 -4.238 1 62.09 8 LEU B C 1
ATOM 692 O O . LEU B 1 8 ? -4.445 8.852 -3.75 1 62.09 8 LEU B O 1
ATOM 696 N N . ALA B 1 9 ? -6.309 8.992 -5.133 1 66.5 9 ALA B N 1
ATOM 697 C CA . ALA B 1 9 ? -5.707 10.086 -5.891 1 66.5 9 ALA B CA 1
ATOM 698 C C . ALA B 1 9 ? -5.535 11.328 -5.02 1 66.5 9 ALA B C 1
ATOM 700 O O . ALA B 1 9 ? -4.75 12.219 -5.348 1 66.5 9 ALA B O 1
ATOM 701 N N . LYS B 1 10 ? -6.145 11.414 -3.908 1 75.25 10 LYS B N 1
ATOM 702 C CA . LYS B 1 10 ? -6.004 12.594 -3.061 1 75.25 10 LYS B CA 1
ATOM 703 C C . LYS B 1 10 ? -4.879 12.414 -2.047 1 75.25 10 LYS B C 1
ATOM 705 O O . LYS B 1 10 ? -4.441 13.375 -1.416 1 75.25 10 LYS B O 1
ATOM 710 N N . CYS B 1 11 ? -4.363 11.297 -1.988 1 82.19 11 CYS B N 1
ATOM 711 C CA . CYS B 1 11 ? -3.42 11.031 -0.908 1 82.19 11 CYS B CA 1
ATOM 712 C C . CYS B 1 11 ? -2.023 10.766 -1.456 1 82.19 11 CYS B C 1
ATOM 714 O O . CYS B 1 11 ? -1.043 10.789 -0.71 1 82.19 11 CYS B O 1
ATOM 716 N N . TYR B 1 12 ? -1.964 10.57 -2.693 1 84.5 12 TYR B N 1
ATOM 717 C CA . TYR B 1 12 ? -0.67 10.219 -3.268 1 84.5 12 TYR B CA 1
ATOM 718 C C . TYR B 1 12 ? -0.43 10.969 -4.574 1 84.5 12 TYR B C 1
ATOM 720 O O . TYR B 1 12 ? -1.369 11.492 -5.176 1 84.5 12 TYR B O 1
ATOM 728 N N . THR B 1 13 ? 0.764 11.07 -5.02 1 89.62 13 THR B N 1
ATOM 729 C CA . THR B 1 13 ? 1.098 11.773 -6.254 1 89.62 13 THR B CA 1
ATOM 730 C C . THR B 1 13 ? 1.517 10.789 -7.34 1 89.62 13 THR B C 1
ATOM 732 O O . THR B 1 13 ? 1.307 11.047 -8.531 1 89.62 13 THR B O 1
ATOM 735 N N . ASP B 1 14 ? 2.111 9.703 -6.965 1 91.62 14 ASP B N 1
ATOM 736 C CA . ASP B 1 14 ? 2.637 8.75 -7.941 1 91.62 14 ASP B CA 1
ATOM 737 C C . ASP B 1 14 ? 2.766 7.355 -7.336 1 91.62 14 ASP B C 1
ATOM 739 O O . ASP B 1 14 ? 2.809 7.207 -6.113 1 91.62 14 ASP B O 1
ATOM 743 N N . ILE B 1 15 ? 2.779 6.363 -8.273 1 92.94 15 ILE B N 1
ATOM 744 C CA . ILE B 1 15 ? 3.043 4.984 -7.883 1 92.94 15 ILE B CA 1
ATOM 745 C C . ILE B 1 15 ? 4.211 4.434 -8.695 1 92.94 15 ILE B C 1
ATOM 747 O O . ILE B 1 15 ? 4.32 4.691 -9.898 1 92.94 15 ILE B O 1
ATOM 751 N N . GLU B 1 16 ? 5.113 3.789 -8.016 1 96.12 16 GLU B N 1
ATOM 752 C CA . GLU B 1 16 ? 6.238 3.111 -8.656 1 96.12 16 GLU B CA 1
ATOM 753 C C . GLU B 1 16 ? 6.262 1.629 -8.297 1 96.12 16 GLU B C 1
ATOM 755 O O . GLU B 1 16 ? 5.93 1.249 -7.172 1 96.12 16 GLU B O 1
ATOM 760 N N . VAL B 1 17 ? 6.645 0.802 -9.305 1 96.56 17 VAL B N 1
ATOM 761 C CA . VAL B 1 17 ? 6.773 -0.629 -9.047 1 96.56 17 VAL B CA 1
ATOM 762 C C . VAL B 1 17 ? 8.125 -1.125 -9.57 1 96.56 17 VAL B C 1
ATOM 764 O O . VAL B 1 17 ? 8.711 -0.512 -10.461 1 96.56 17 VAL B O 1
ATOM 767 N N . SER B 1 18 ? 8.562 -2.15 -8.961 1 96.75 18 SER B N 1
ATOM 768 C CA . SER B 1 18 ? 9.875 -2.697 -9.305 1 96.75 18 SER B CA 1
ATOM 769 C C . SER B 1 18 ? 9.844 -3.398 -10.656 1 96.75 18 SER B C 1
ATOM 771 O O . SER B 1 18 ? 10.852 -3.426 -11.367 1 96.75 18 SER B O 1
ATOM 773 N N . THR B 1 19 ? 8.781 -4.129 -10.953 1 95.56 19 THR B N 1
ATOM 774 C CA . THR B 1 19 ? 8.625 -4.926 -12.164 1 95.56 19 THR B CA 1
ATOM 775 C C . THR B 1 19 ? 7.281 -4.629 -12.828 1 95.56 19 THR B C 1
ATOM 777 O O . THR B 1 19 ? 6.434 -3.943 -12.25 1 95.56 19 THR B O 1
ATOM 780 N N . ASN B 1 20 ? 7.281 -5.047 -14.18 1 96.12 20 ASN B N 1
ATOM 781 C CA . ASN B 1 20 ? 6.031 -4.848 -14.906 1 96.12 20 ASN B CA 1
ATOM 782 C C . ASN B 1 20 ? 5.543 -3.404 -14.797 1 96.12 20 ASN B C 1
ATOM 784 O O . ASN B 1 20 ? 4.383 -3.164 -14.469 1 96.12 20 ASN B O 1
ATOM 788 N N . LYS B 1 21 ? 6.445 -2.449 -15.055 1 96.56 21 LYS B N 1
ATOM 789 C CA . LYS B 1 21 ? 6.238 -1.025 -14.805 1 96.56 21 LYS B CA 1
ATOM 790 C C . LYS B 1 21 ? 5.043 -0.493 -15.586 1 96.56 21 LYS B C 1
ATOM 792 O O . LYS B 1 21 ? 4.379 0.448 -15.148 1 96.56 21 LYS B O 1
ATOM 797 N N . THR B 1 22 ? 4.75 -1.1 -16.734 1 96.56 22 THR B N 1
ATOM 798 C CA . THR B 1 22 ? 3.615 -0.657 -17.531 1 96.56 22 THR B CA 1
ATOM 799 C C . THR B 1 22 ? 2.299 -0.935 -16.812 1 96.56 22 THR B C 1
ATOM 801 O O . THR B 1 22 ? 1.266 -0.354 -17.156 1 96.56 22 THR B O 1
ATOM 804 N N . ASP B 1 23 ? 2.307 -1.804 -15.867 1 95.75 23 ASP B N 1
ATOM 805 C CA . ASP B 1 23 ? 1.091 -2.197 -15.164 1 95.75 23 ASP B CA 1
ATOM 806 C C . ASP B 1 23 ? 0.98 -1.487 -13.82 1 95.75 23 ASP B C 1
ATOM 808 O O . ASP B 1 23 ? 0.075 -1.773 -13.031 1 95.75 23 ASP B O 1
ATOM 812 N N . ALA B 1 24 ? 1.789 -0.539 -13.539 1 95.06 24 ALA B N 1
ATOM 813 C CA . ALA B 1 24 ? 1.842 0.121 -12.234 1 95.06 24 ALA B CA 1
ATOM 814 C C . ALA B 1 24 ? 0.495 0.747 -11.883 1 95.06 24 ALA B C 1
ATOM 816 O O . ALA B 1 24 ? 0.01 0.599 -10.758 1 95.06 24 ALA B O 1
ATOM 817 N N . SER B 1 25 ? -0.138 1.355 -12.828 1 90.81 25 SER B N 1
ATOM 818 C CA . SER B 1 25 ? -1.375 2.076 -12.547 1 90.81 25 SER B CA 1
ATOM 819 C C . SER B 1 25 ? -2.531 1.115 -12.297 1 90.81 25 SER B C 1
ATOM 821 O O . SER B 1 25 ? -3.578 1.516 -11.781 1 90.81 25 SER B O 1
ATOM 823 N N . ARG B 1 26 ? -2.381 -0.123 -12.688 1 89.19 26 ARG B N 1
ATOM 824 C CA . ARG B 1 26 ? -3.459 -1.095 -12.555 1 89.19 26 ARG B CA 1
ATOM 825 C C . ARG B 1 26 ? -3.727 -1.411 -11.086 1 89.19 26 ARG B C 1
ATOM 827 O O . ARG B 1 26 ? -4.805 -1.9 -10.734 1 89.19 26 ARG B O 1
ATOM 834 N N . VAL B 1 27 ? -2.785 -1.1 -10.195 1 84.88 27 VAL B N 1
ATOM 835 C CA . VAL B 1 27 ? -2.924 -1.384 -8.766 1 84.88 27 VAL B CA 1
ATOM 836 C C . VAL B 1 27 ? -3.879 -0.377 -8.133 1 84.88 27 VAL B C 1
ATOM 838 O O . VAL B 1 27 ? -4.48 -0.657 -7.09 1 84.88 27 VAL B O 1
ATOM 841 N N . ILE B 1 28 ? -3.988 0.782 -8.766 1 81.81 28 ILE B N 1
ATOM 842 C CA . ILE B 1 28 ? -4.723 1.834 -8.07 1 81.81 28 ILE B CA 1
ATOM 843 C C . ILE B 1 28 ? -5.938 2.248 -8.898 1 81.81 28 ILE B C 1
ATOM 845 O O . ILE B 1 28 ? -6.742 3.07 -8.461 1 81.81 28 ILE B O 1
ATOM 849 N N . ASN B 1 29 ? -6.047 1.717 -10.109 1 79.5 29 ASN B N 1
ATOM 850 C CA . ASN B 1 29 ? -7.09 2.244 -10.984 1 79.5 29 ASN B CA 1
ATOM 851 C C . ASN B 1 29 ? -8.453 1.644 -10.656 1 79.5 29 ASN B C 1
ATOM 853 O O . ASN B 1 29 ? -9.484 2.154 -11.102 1 79.5 29 ASN B O 1
ATOM 857 N N . GLY B 1 30 ? -8.555 0.666 -9.906 1 74.94 30 GLY B N 1
ATOM 858 C CA . GLY B 1 30 ? -9.805 0.108 -9.406 1 74.94 30 GLY B CA 1
ATOM 859 C 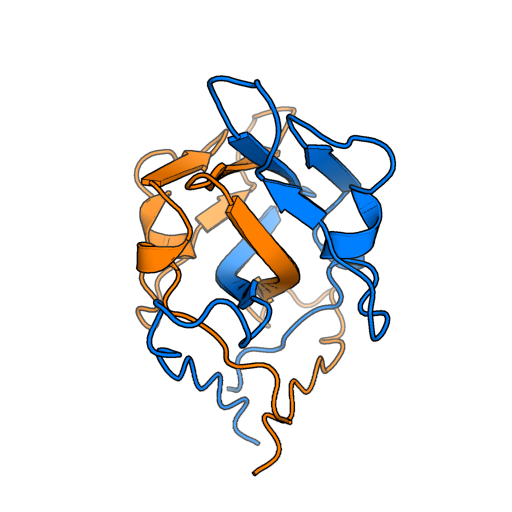C . GLY B 1 30 ? -10.602 -0.619 -10.477 1 74.94 30 GLY B C 1
ATOM 860 O O . GLY B 1 30 ? -11.766 -0.95 -10.266 1 74.94 30 GLY B O 1
ATOM 861 N N . GLU B 1 31 ? -9.992 -0.749 -11.617 1 77.19 31 GLU B N 1
ATOM 862 C CA . GLU B 1 31 ? -10.688 -1.41 -12.719 1 77.19 31 GLU B CA 1
ATOM 863 C C . GLU B 1 31 ? -10.742 -2.922 -12.508 1 77.19 31 GLU B C 1
ATOM 865 O O . GLU B 1 31 ? -9.742 -3.533 -12.109 1 77.19 31 GLU B O 1
ATOM 870 N N . SER B 1 32 ? -11.945 -3.402 -12.875 1 75.81 32 SER B N 1
ATOM 871 C CA . SER B 1 32 ? -12.133 -4.844 -12.766 1 75.81 32 SER B CA 1
ATOM 872 C C . SER B 1 32 ? -11.203 -5.598 -13.711 1 75.81 32 SER B C 1
ATOM 874 O O . SER B 1 32 ? -11.047 -5.219 -14.867 1 75.81 32 SER B O 1
ATOM 876 N N . GLY B 1 33 ? -10.539 -6.48 -13.289 1 79.44 33 GLY B N 1
ATOM 877 C CA . GLY B 1 33 ? -9.672 -7.324 -14.102 1 79.44 33 GLY B CA 1
ATOM 878 C C . GLY B 1 33 ? -8.25 -6.812 -14.188 1 79.44 33 GLY B C 1
ATOM 879 O O . GLY B 1 33 ? -7.391 -7.453 -14.805 1 79.44 33 GLY B O 1
ATOM 880 N N . SER B 1 34 ? -8.086 -5.598 -13.781 1 85.06 34 SER B N 1
ATOM 881 C CA . SER B 1 34 ? -6.738 -5.027 -13.789 1 85.06 34 SER B CA 1
ATOM 882 C C . SER B 1 34 ? -5.934 -5.492 -12.578 1 85.06 34 SER B C 1
ATOM 884 O O . SER B 1 34 ? -6.484 -5.664 -11.492 1 85.06 34 SER B O 1
ATOM 886 N N . TYR B 1 35 ? -4.617 -5.758 -12.883 1 87.38 35 TYR B N 1
ATOM 887 C CA . TYR B 1 35 ? -3.77 -6.188 -11.7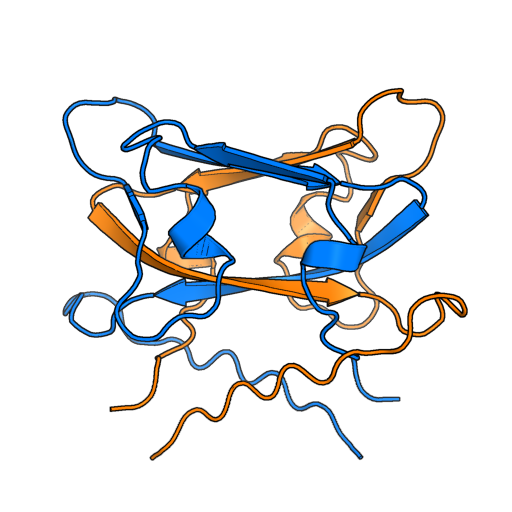81 1 87.38 35 TYR B CA 1
ATOM 888 C C . TYR B 1 35 ? -2.303 -5.898 -12.07 1 87.38 35 TYR B C 1
ATOM 890 O O . TYR B 1 35 ? -1.925 -5.668 -13.219 1 87.38 35 TYR B O 1
ATOM 898 N N . TRP B 1 36 ? -1.539 -5.809 -11.008 1 92.5 36 TRP B N 1
ATOM 899 C CA . TRP B 1 36 ? -0.082 -5.883 -11.047 1 92.5 36 TRP B CA 1
ATOM 900 C C . TRP B 1 36 ? 0.413 -7.164 -10.383 1 92.5 36 TRP B C 1
ATOM 902 O O . TRP B 1 36 ? -0.158 -7.617 -9.383 1 92.5 36 TRP B O 1
ATOM 912 N N . GLN B 1 37 ? 1.491 -7.703 -11.055 1 89.88 37 GLN B N 1
ATOM 913 C CA . GLN B 1 37 ? 1.984 -8.953 -10.484 1 89.88 37 GLN B CA 1
ATOM 914 C C . GLN B 1 37 ? 3.479 -8.875 -10.188 1 89.88 37 GLN B C 1
ATOM 916 O O . GLN B 1 37 ? 4.25 -8.344 -10.984 1 89.88 37 GLN B O 1
ATOM 921 N N . SER B 1 38 ? 3.791 -9.328 -8.945 1 91.12 38 SER B N 1
ATOM 922 C CA . SER B 1 3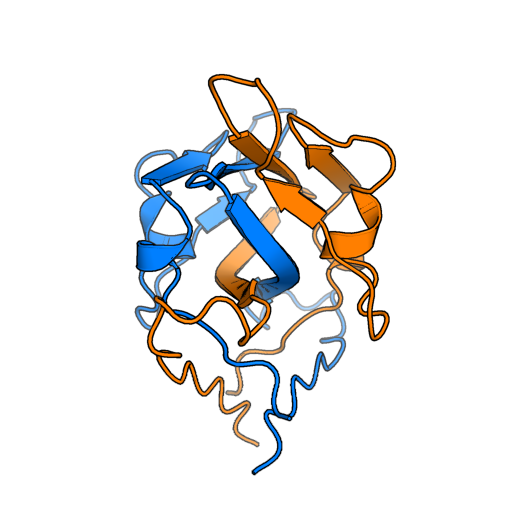8 ? 5.191 -9.438 -8.547 1 91.12 38 SER B CA 1
ATOM 923 C C . SER B 1 38 ? 5.824 -10.711 -9.086 1 91.12 38 SER B C 1
ATOM 925 O O . SER B 1 38 ? 6.238 -11.578 -8.312 1 91.12 38 SER B O 1
ATOM 927 N N . ASP B 1 39 ? 5.984 -10.68 -10.398 1 91.5 39 ASP B N 1
ATOM 928 C CA . ASP B 1 39 ? 6.566 -11.859 -11.023 1 91.5 39 ASP B CA 1
ATOM 929 C C . ASP B 1 39 ? 7.77 -11.484 -11.891 1 91.5 39 ASP B C 1
ATOM 931 O O . ASP B 1 39 ? 8.188 -10.32 -11.914 1 91.5 39 ASP B O 1
ATOM 935 N N . GLY B 1 40 ? 8.305 -12.594 -12.484 1 89.5 40 GLY B N 1
ATOM 936 C CA . GLY B 1 40 ? 9.469 -12.383 -13.328 1 89.5 40 GLY B CA 1
ATOM 937 C C . GLY B 1 40 ? 10.781 -12.594 -12.602 1 89.5 40 GLY B C 1
ATOM 938 O O . GLY B 1 40 ? 10.797 -12.977 -11.43 1 89.5 40 GLY B O 1
ATOM 939 N N . PRO B 1 41 ? 11.781 -12.281 -13.227 1 90.75 41 PRO B N 1
ATOM 940 C CA . PRO B 1 41 ? 13.094 -12.688 -12.727 1 90.75 41 PRO B CA 1
ATOM 941 C C . PRO B 1 41 ? 13.664 -11.719 -11.695 1 90.75 41 PRO B C 1
ATOM 943 O O . PRO B 1 41 ? 14.703 -12 -11.086 1 90.75 41 PRO B O 1
ATOM 946 N N . ALA B 1 42 ? 13.031 -10.719 -11.383 1 88.19 42 ALA B N 1
ATOM 947 C CA . ALA B 1 42 ? 13.555 -9.75 -10.43 1 88.19 42 ALA B CA 1
ATOM 948 C C . ALA B 1 42 ? 13.727 -10.367 -9.047 1 88.19 42 ALA B C 1
ATOM 950 O O . ALA B 1 42 ? 12.93 -11.227 -8.641 1 88.19 42 ALA B O 1
ATOM 951 N N . ARG B 1 43 ? 14.781 -10.016 -8.445 1 89.69 43 ARG B N 1
ATOM 952 C CA . ARG B 1 43 ? 15.062 -10.523 -7.105 1 89.69 43 ARG B CA 1
ATOM 953 C C . ARG B 1 43 ? 14.172 -9.852 -6.062 1 89.69 43 ARG B C 1
ATOM 955 O O . ARG B 1 43 ? 13.891 -10.438 -5.016 1 89.69 43 ARG B O 1
ATOM 962 N N . SER B 1 44 ? 13.875 -8.664 -6.367 1 94.88 44 SER B N 1
ATOM 963 C CA . SER B 1 44 ? 13.07 -7.91 -5.418 1 94.88 44 SER B CA 1
ATOM 964 C C . SER B 1 44 ? 11.836 -7.316 -6.09 1 94.88 44 SER B C 1
ATOM 966 O O . SER B 1 44 ? 11.914 -6.805 -7.211 1 94.88 44 SER B O 1
ATOM 968 N N . HIS B 1 45 ? 10.742 -7.535 -5.414 1 95.69 45 HIS B N 1
ATOM 969 C CA . HIS B 1 45 ? 9.484 -6.957 -5.891 1 95.69 45 HIS B CA 1
ATOM 970 C C . HIS B 1 45 ? 8.922 -5.961 -4.883 1 95.69 45 HIS B C 1
ATOM 972 O O . HIS B 1 45 ? 8.859 -6.25 -3.686 1 95.69 45 HIS B O 1
ATOM 978 N N . TRP B 1 46 ? 8.633 -4.789 -5.363 1 95.19 46 TRP B N 1
ATOM 979 C CA . TRP B 1 46 ? 8.109 -3.797 -4.43 1 95.19 46 TRP B CA 1
ATOM 980 C C . TRP B 1 46 ? 7.168 -2.826 -5.137 1 95.19 46 TRP B C 1
ATOM 982 O O . TRP B 1 46 ? 7.215 -2.688 -6.363 1 95.19 46 TRP B O 1
ATOM 992 N N . VAL B 1 47 ? 6.238 -2.219 -4.348 1 94.75 47 VAL B N 1
ATOM 993 C CA . VAL B 1 47 ? 5.359 -1.118 -4.719 1 94.75 47 VAL B CA 1
ATOM 994 C C . VAL B 1 47 ? 5.645 0.096 -3.84 1 94.75 47 VAL B C 1
ATOM 996 O O . VAL B 1 47 ? 5.723 -0.021 -2.615 1 94.75 47 VAL B O 1
ATOM 999 N N . ARG B 1 48 ? 5.871 1.214 -4.469 1 95.38 48 ARG B N 1
ATOM 1000 C CA . ARG B 1 48 ? 6.121 2.445 -3.727 1 95.38 48 ARG B CA 1
ATOM 1001 C C . ARG B 1 48 ? 5.086 3.512 -4.07 1 95.38 48 ARG B C 1
ATOM 1003 O O . ARG B 1 48 ? 4.832 3.781 -5.246 1 95.38 48 ARG B O 1
ATOM 1010 N N . LEU B 1 49 ? 4.488 4 -3.012 1 92.5 49 LEU B N 1
ATOM 1011 C CA . LEU B 1 49 ? 3.557 5.113 -3.156 1 92.5 49 LEU B CA 1
ATOM 1012 C C . LEU B 1 49 ? 4.195 6.422 -2.703 1 92.5 49 LEU B C 1
ATOM 1014 O O . LEU B 1 49 ? 4.668 6.523 -1.57 1 92.5 49 LEU B O 1
ATOM 1018 N N . ARG B 1 50 ? 4.266 7.402 -3.639 1 94.25 50 ARG B N 1
ATOM 1019 C CA . ARG B 1 50 ? 4.629 8.758 -3.232 1 94.25 50 ARG B CA 1
ATOM 1020 C C . ARG B 1 50 ? 3.426 9.5 -2.664 1 94.25 50 ARG B C 1
ATOM 1022 O O . ARG B 1 50 ? 2.422 9.688 -3.355 1 94.25 50 ARG B O 1
ATOM 1029 N N . MET B 1 51 ? 3.65 9.945 -1.433 1 90.75 51 MET B N 1
ATOM 1030 C CA . MET B 1 51 ? 2.531 10.5 -0.678 1 90.75 51 MET B CA 1
ATOM 1031 C C . MET B 1 51 ? 2.57 12.023 -0.69 1 90.75 51 MET B C 1
ATOM 1033 O O . MET B 1 51 ? 3.646 12.617 -0.667 1 90.75 51 MET B O 1
ATOM 1037 N N . ARG B 1 52 ? 1.296 12.562 -0.771 1 88.94 52 ARG B N 1
ATOM 1038 C CA . ARG B 1 52 ? 1.21 14 -0.547 1 88.94 52 ARG B CA 1
ATOM 1039 C C . ARG B 1 52 ? 1.592 14.359 0.886 1 88.94 52 ARG B C 1
ATOM 1041 O O . ARG B 1 52 ? 1.508 13.516 1.782 1 88.94 52 ARG B O 1
ATOM 1048 N N . PRO B 1 53 ? 2.018 15.594 1.109 1 89.25 53 PRO B N 1
ATOM 1049 C CA . PRO B 1 53 ? 2.352 15.984 2.482 1 89.25 53 PRO B CA 1
ATOM 1050 C C . PRO B 1 53 ? 1.131 16.031 3.396 1 89.25 53 PRO B C 1
ATOM 1052 O O . PRO B 1 53 ? 0.029 16.344 2.945 1 89.25 53 PRO B O 1
ATOM 1055 N N . ASN B 1 54 ? 1.351 15.688 4.664 1 86.69 54 ASN B N 1
ATOM 1056 C CA . ASN B 1 54 ? 0.375 15.797 5.742 1 86.69 54 ASN B CA 1
ATOM 1057 C C . ASN B 1 54 ? -0.794 14.836 5.539 1 86.69 54 ASN B C 1
ATOM 1059 O O . ASN B 1 54 ? -1.943 15.188 5.812 1 86.69 54 ASN B O 1
ATOM 1063 N N . VAL B 1 55 ? -0.483 13.742 4.977 1 86.56 55 VAL B N 1
ATOM 1064 C CA . VAL B 1 55 ? -1.459 12.656 4.91 1 86.56 55 VAL B CA 1
ATOM 1065 C C . VAL B 1 55 ? -1.328 11.766 6.145 1 86.56 55 VAL B C 1
ATOM 1067 O O . VAL B 1 55 ? -0.22 11.375 6.523 1 86.56 55 VAL B O 1
ATOM 1070 N N . VAL B 1 56 ? -2.48 11.555 6.82 1 86.75 56 VAL B N 1
ATOM 1071 C CA . VAL B 1 56 ? -2.527 10.625 7.945 1 86.75 56 VAL B CA 1
ATOM 1072 C C . VAL B 1 56 ? -3.051 9.266 7.477 1 86.75 56 VAL B C 1
ATOM 1074 O O . VAL B 1 56 ? -4.254 9.102 7.27 1 86.75 56 VAL B O 1
ATOM 1077 N N . LEU B 1 57 ? -2.146 8.344 7.293 1 86.38 57 LEU B N 1
ATOM 1078 C CA . LEU B 1 57 ? -2.465 7.008 6.805 1 86.38 57 LEU B CA 1
ATOM 1079 C C . LEU B 1 57 ? -2.777 6.066 7.965 1 86.38 57 LEU B C 1
ATOM 1081 O O . LEU B 1 57 ? -1.921 5.816 8.812 1 86.38 57 LEU B O 1
ATOM 1085 N N . LYS B 1 58 ? -3.914 5.59 7.996 1 83.5 58 LYS B N 1
ATOM 1086 C CA . LYS B 1 58 ? -4.352 4.727 9.086 1 83.5 58 LYS B CA 1
ATOM 1087 C C . LYS B 1 58 ? -4.141 3.256 8.742 1 83.5 58 LYS B C 1
ATOM 1089 O O . LYS B 1 58 ? -3.791 2.453 9.617 1 83.5 58 LYS B O 1
ATOM 1094 N N . LEU B 1 59 ? -4.391 2.963 7.488 1 82.19 59 LEU B N 1
ATOM 1095 C CA . LEU B 1 59 ? -4.297 1.563 7.086 1 82.19 59 LEU B CA 1
ATOM 1096 C C . LEU B 1 59 ? -4.059 1.443 5.586 1 82.19 59 LEU B C 1
ATOM 1098 O O . LEU B 1 59 ? -4.691 2.148 4.793 1 82.19 59 LEU B O 1
ATOM 1102 N N . LEU B 1 60 ? -3.082 0.652 5.285 1 80.81 60 LEU B N 1
ATOM 1103 C CA . LEU B 1 60 ? -2.893 0.192 3.914 1 80.81 60 LEU B CA 1
ATOM 1104 C C . LEU B 1 60 ? -3.438 -1.221 3.734 1 80.81 60 LEU B C 1
ATOM 1106 O O . LEU B 1 60 ? -3.127 -2.115 4.523 1 80.81 60 LEU B O 1
ATOM 1110 N N . SER B 1 61 ? -4.289 -1.294 2.676 1 79.19 61 SER B N 1
ATOM 1111 C CA . SER B 1 61 ? -4.871 -2.602 2.385 1 79.19 61 SER B CA 1
ATOM 1112 C C . SER B 1 61 ? -4.605 -3.016 0.942 1 79.19 61 SER B C 1
ATOM 1114 O O . SER B 1 61 ? -4.621 -2.178 0.037 1 79.19 61 SER B O 1
ATOM 1116 N N . ILE B 1 62 ? -4.426 -4.34 0.83 1 77.06 62 ILE B N 1
ATOM 1117 C CA . ILE B 1 62 ? -4.176 -4.875 -0.505 1 77.06 62 ILE B CA 1
ATOM 1118 C C . ILE B 1 62 ? -5.238 -5.914 -0.852 1 77.06 62 ILE B C 1
ATOM 1120 O O . ILE B 1 62 ? -5.602 -6.746 -0.015 1 77.06 62 ILE B O 1
ATOM 1124 N N . ASN B 1 63 ? -5.82 -5.695 -1.981 1 76.56 63 ASN B N 1
ATOM 1125 C CA . ASN B 1 63 ? -6.676 -6.727 -2.564 1 76.56 63 ASN B CA 1
ATOM 1126 C C . ASN B 1 63 ? -5.914 -7.586 -3.566 1 76.56 63 ASN B C 1
ATOM 1128 O O . ASN B 1 63 ? -5.293 -7.062 -4.496 1 76.56 63 ASN B O 1
ATOM 1132 N N . VAL B 1 64 ? -5.973 -8.969 -3.301 1 77.31 64 VAL B N 1
ATOM 1133 C CA . VAL B 1 64 ? -5.23 -9.875 -4.164 1 77.31 64 VAL B CA 1
ATOM 1134 C C . VAL B 1 64 ? -6.199 -10.812 -4.879 1 77.31 64 VAL B C 1
ATOM 1136 O O . VAL B 1 64 ? -7.324 -11.023 -4.422 1 77.31 64 VAL B O 1
ATOM 1139 N N . ALA B 1 65 ? -5.824 -11.242 -6.078 1 71.75 65 ALA B N 1
ATOM 1140 C CA . ALA B 1 65 ? -6.629 -12.227 -6.805 1 71.75 65 ALA B CA 1
ATOM 1141 C C . ALA B 1 65 ? -6.688 -13.555 -6.055 1 71.75 65 ALA B C 1
ATOM 1143 O O . ALA B 1 65 ? -5.715 -13.945 -5.402 1 71.75 65 ALA B O 1
ATOM 1144 N N . SER B 1 66 ? -8.016 -13.984 -5.801 1 58.06 66 SER B N 1
ATOM 1145 C CA . SER B 1 66 ? -8.305 -15.227 -5.094 1 58.06 66 SER B CA 1
ATOM 1146 C C . SER B 1 66 ? -7.5 -16.391 -5.668 1 58.06 66 SER B C 1
ATOM 1148 O O . SER B 1 66 ? -7.184 -17.344 -4.957 1 58.06 66 SER B O 1
ATOM 1150 N N . ALA B 1 67 ? -7.57 -16.422 -6.934 1 49.19 67 ALA B N 1
ATOM 1151 C CA . ALA B 1 67 ? 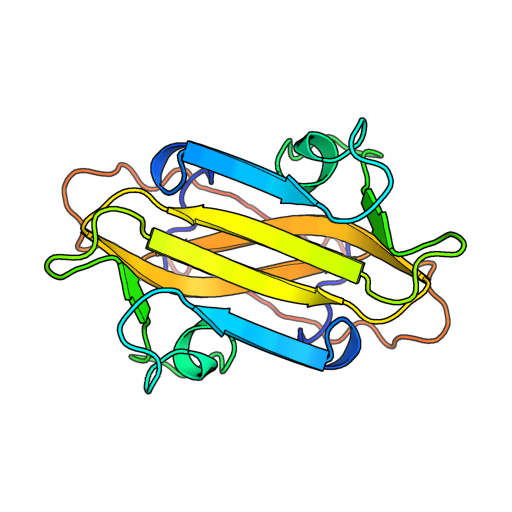-6.98 -17.625 -7.504 1 49.19 67 ALA B CA 1
ATOM 1152 C C . ALA B 1 67 ? -5.613 -17.922 -6.891 1 49.19 67 ALA B C 1
ATOM 1154 O O . ALA B 1 67 ? -4.977 -18.922 -7.215 1 49.19 67 ALA B O 1
ATOM 1155 N N . ASP B 1 68 ? -5.086 -16.969 -6.332 1 46.34 68 ASP B N 1
ATOM 1156 C CA . ASP B 1 68 ? -3.889 -17.5 -5.688 1 46.34 68 ASP B CA 1
ATOM 1157 C C . ASP B 1 68 ? -4.254 -18.516 -4.602 1 46.34 68 ASP B C 1
ATOM 1159 O O . ASP B 1 68 ? -4.922 -18.172 -3.627 1 46.34 68 ASP B O 1
ATOM 1163 N N . GLN B 1 69 ? -4.574 -19.672 -5.039 1 45.22 69 GLN B N 1
ATOM 1164 C CA . GLN B 1 69 ? -4.891 -20.891 -4.297 1 45.22 69 GLN B CA 1
ATOM 1165 C C . GLN B 1 69 ? -4.211 -20.891 -2.932 1 45.22 69 GLN B C 1
ATOM 1167 O O . GLN B 1 69 ? -4.719 -21.5 -1.982 1 45.22 69 GLN B O 1
ATOM 1172 N N . SER B 1 70 ? -2.977 -20.641 -2.836 1 40.06 70 SER B N 1
ATOM 1173 C CA . SER B 1 70 ? -2.381 -20.953 -1.543 1 40.06 70 SER B CA 1
ATOM 1174 C C . SER B 1 70 ? -2.883 -20.016 -0.456 1 40.06 70 SER B C 1
ATOM 1176 O O . SER B 1 70 ? -2.607 -20.219 0.729 1 40.06 70 SER B O 1
ATOM 1178 N N . TYR B 1 71 ? -3.34 -18.938 -0.831 1 41.16 71 TYR B N 1
ATOM 1179 C CA . TYR B 1 71 ? -3.494 -17.953 0.229 1 41.16 71 TYR B CA 1
ATOM 1180 C C . TYR B 1 71 ? -4.949 -17.844 0.676 1 41.16 71 TYR B C 1
ATOM 1182 O O . TYR B 1 71 ? -5.859 -17.844 -0.154 1 41.16 71 TYR B O 1
ATOM 1190 N N . MET B 1 72 ? -5.273 -18.516 1.747 1 35.53 72 MET B N 1
ATOM 1191 C CA . MET B 1 72 ? -6.555 -18.359 2.43 1 35.53 72 MET B CA 1
ATOM 1192 C C . MET B 1 72 ? -6.918 -16.891 2.578 1 35.53 72 MET B C 1
ATOM 1194 O O . MET B 1 72 ? -6.121 -16.094 3.082 1 35.53 72 MET B O 1
ATOM 1198 N N . PRO B 1 73 ? -7.883 -16.5 1.913 1 33.91 73 PRO B N 1
ATOM 1199 C CA . PRO B 1 73 ? -8.391 -15.133 1.94 1 33.91 73 PRO B CA 1
ATOM 1200 C C . PRO B 1 73 ? -8.648 -14.625 3.357 1 33.91 73 PRO B C 1
ATOM 1202 O O . PRO B 1 73 ? -9.203 -15.352 4.184 1 33.91 73 PRO B O 1
ATOM 1205 N N . GLN B 1 74 ? -7.688 -14.141 4.062 1 33.41 74 GLN B N 1
ATOM 1206 C CA . GLN B 1 74 ? -8.18 -13.57 5.309 1 33.41 74 GLN B CA 1
ATOM 1207 C C . GLN B 1 74 ? -9.008 -12.312 5.051 1 33.41 74 GLN B C 1
ATOM 1209 O O . GLN B 1 74 ? -8.734 -11.57 4.105 1 33.41 74 GLN B O 1
ATOM 1214 N N . HIS B 1 75 ? -10.336 -12.469 5.363 1 30.2 75 HIS B N 1
ATOM 1215 C CA . HIS B 1 75 ? -11.453 -11.531 5.262 1 30.2 75 HIS B CA 1
ATOM 1216 C C . HIS B 1 75 ? -11.102 -10.195 5.898 1 30.2 75 HIS B C 1
ATOM 1218 O O . HIS B 1 75 ? -10.68 -10.141 7.059 1 30.2 75 HIS B O 1
ATOM 1224 N N . VAL B 1 76 ? -10.367 -9.359 5.348 1 31.28 76 VAL B N 1
ATOM 1225 C CA . VAL B 1 76 ? -10.344 -8.094 6.062 1 31.28 76 VAL B CA 1
ATOM 1226 C C . VAL B 1 76 ? -11.586 -7.281 5.715 1 31.28 76 VAL B C 1
ATOM 1228 O O . VAL B 1 76 ? -11.922 -7.113 4.539 1 31.28 76 VAL B O 1
ATOM 1231 N N . VAL B 1 77 ? -12.633 -7.34 6.609 1 29.16 77 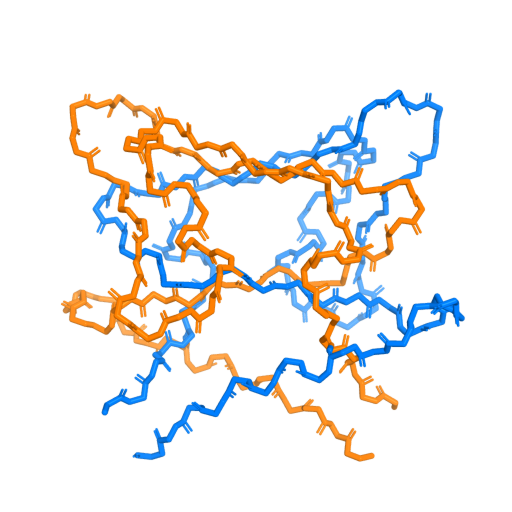VAL B N 1
ATOM 1232 C CA . VAL B 1 77 ? -13.883 -6.582 6.555 1 29.16 77 VAL B CA 1
ATOM 1233 C C . VAL B 1 77 ? -13.633 -5.137 6.969 1 29.16 77 VAL B C 1
ATOM 1235 O O . VAL B 1 77 ? -13.078 -4.879 8.039 1 29.16 77 VAL B O 1
ATOM 1238 N N . VAL B 1 78 ? -13.422 -4.285 6.086 1 29.52 78 VAL B N 1
ATOM 1239 C CA . VAL B 1 78 ? -13.406 -2.893 6.516 1 29.52 78 VAL B CA 1
ATOM 1240 C C . VAL B 1 78 ? -14.82 -2.334 6.527 1 29.52 78 VAL B C 1
ATOM 1242 O O . VAL B 1 78 ? -15.516 -2.352 5.504 1 29.52 78 VAL B O 1
ATOM 1245 N N . MET B 1 79 ? -15.523 -2.443 7.676 1 27.62 79 MET B N 1
ATOM 1246 C CA . MET B 1 79 ? -16.859 -1.883 7.926 1 27.62 79 MET B CA 1
ATOM 1247 C C . MET B 1 79 ? -16.781 -0.369 8.094 1 27.62 79 MET B C 1
ATOM 1249 O O . MET B 1 79 ? -15.945 0.138 8.844 1 27.62 79 MET B O 1
ATOM 1253 N N . ALA B 1 80 ? -17.047 0.339 7.004 1 27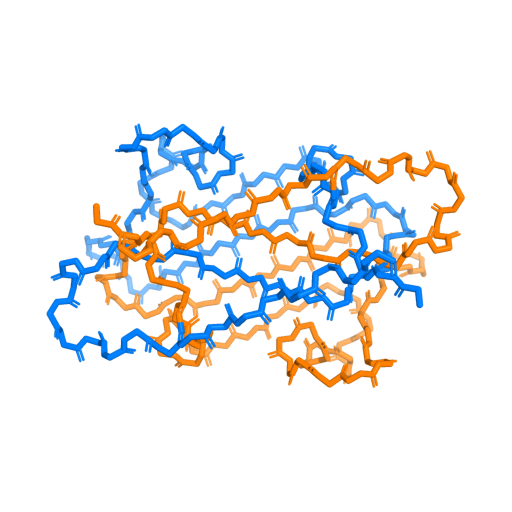.16 80 ALA B N 1
ATOM 1254 C CA . ALA B 1 80 ? -17.328 1.764 7.156 1 27.16 80 ALA B CA 1
ATOM 1255 C C . ALA B 1 80 ? -18.641 1.981 7.902 1 27.16 80 ALA B C 1
ATOM 1257 O O . ALA B 1 80 ? -19.656 1.374 7.57 1 27.16 80 ALA B O 1
ATOM 1258 N N . GLY B 1 81 ? -18.609 1.931 9.211 1 24.89 81 GLY B N 1
ATOM 1259 C CA . GLY B 1 81 ? -19.828 2.23 9.945 1 24.89 81 GLY B CA 1
ATOM 1260 C C . GLY B 1 81 ? -20.391 3.602 9.625 1 24.89 81 GLY B C 1
ATOM 1261 O O . GLY B 1 81 ? -19.656 4.504 9.219 1 24.89 81 GLY B O 1
ATOM 1262 N N . PRO B 1 82 ? -21.844 3.484 9.289 1 28.53 82 PRO B N 1
ATOM 1263 C CA . PRO B 1 82 ? -22.5 4.781 9.453 1 28.53 82 PRO B CA 1
ATOM 1264 C C . PRO B 1 82 ? -22.188 5.422 10.812 1 28.53 82 PRO B C 1
ATOM 1266 O O . PRO B 1 82 ? -21.922 4.715 11.781 1 28.53 82 PRO B O 1
#

Sequence (164 aa):
EGEVLKPLAKCYTDIEVSTNKTDASRVINGESGSYWQSDGPARSHWVRLRMRPNVVLKLLSINVASADQSYMPQHVVVMAGPEGEVLKPLAKCYTDIEVSTNKTDASRVINGESGSYWQSDGPARSHWVRLRMRPNVVLKLLSINVASADQSYMPQHVVVMAGP

pLDDT: mean 73.1, std 23.31, range [24.89, 96.81]

Nearest PDB structures (foldseek):
  7rgw-assembly1_A  TM=7.746E-01  e=1.346E-02  Homo sapiens
  1b35-assembly1_B  TM=1.971E-01  e=5.903E+00  Cricket paralysis virus
  7rgw-assembly1_A  TM=7.744E-01  e=1.798E-02  Homo sapiens
  1b35-assembly1_B  TM=1.969E-01  e=4.824E+00  Cricket paralysis virus

Radius of gyration: 14.92 Å; Cα contacts (8 Å, |Δi|>4): 366; chains: 2; bounding box: 38×40×34 Å

InterPro domains:
  IPR004939 APC10/DOC domain [PF03256] (29-81)
  IPR004939 APC10/DOC domain [PS51284] (1-82)
  IPR004939 APC10/DOC domain [SM01337] (5-82)
  IPR008979 Galactose-binding-like domain superfamily [SSF49785] (11-81)
  IPR040099 Zinc finger ZZ-type and EF-hand domain-containing protein 1 [PTHR22772] (5-81)

Solvent-accessible surface area (backbone atoms only — not comparable to full-atom values): 9173 Å² total; per-residue (Å²): 131,40,63,30,26,36,54,61,74,80,47,33,78,47,75,46,44,65,46,66,59,90,32,41,60,26,24,65,62,70,45,86,91,36,48,30,54,35,54,74,88,63,91,63,33,37,43,34,39,32,38,38,78,71,35,48,34,28,30,59,43,46,31,32,57,60,79,50,70,83,59,71,57,32,78,61,79,81,76,58,51,132,129,40,64,32,28,34,49,61,74,80,47,34,78,48,74,46,45,64,48,66,59,89,32,43,61,27,23,64,62,69,44,86,89,36,47,29,54,36,54,76,86,63,91,64,32,38,44,33,39,32,38,37,78,70,35,47,34,29,29,59,44,45,30,31,57,56,80,49,72,85,56,72,59,34,78,63,79,80,74,60,49,130

Foldseek 3Di:
DFDDDDQPVVWFPDKAKDPPRVLRCLQRVPDPPRDDDQDDDDPDIDMDTHTDPPDDDDDDDGDDDPVVVPDDPPPPDRDRDD/DFDDDDQPVVWFPDKAKDPPRVLRCLQRVPDPPRDDDPDDDDPDIDMDTHTDPPDDDDDDDGDDDPVVVVDDPPDPDRDRDD

Organism: Nematostella vectensis (NCBI:txid45351)

Secondary structure (DSSP, 8-state):
---EE--GGGTEEEEEESS-GGGGGGGTS--TT--EE--SS-S-EEEEEEEPTT-EEEEEEEEE-TT-TTS-----------/---EE--GGGTEEEEEESS-GGGGGGGTS--TT--EE--SS-S-EEEEEEEPTT-EEEEEEEEE-TT-TTS-----------